Protein AF-A0A3S4FZT7-F1 (afdb_monomer)

Organism: NCBI:txid59203

Structure (mmCIF, N/CA/C/O backbone):
data_AF-A0A3S4FZT7-F1
#
_entry.id   AF-A0A3S4FZT7-F1
#
loop_
_atom_site.group_PDB
_atom_site.id
_atom_site.type_symbol
_atom_site.label_atom_id
_atom_site.label_alt_id
_atom_site.label_comp_id
_atom_site.label_asym_id
_atom_site.label_entity_id
_atom_site.label_seq_id
_atom_site.pdbx_PDB_ins_code
_atom_site.Cartn_x
_atom_site.Cartn_y
_atom_site.Cartn_z
_atom_site.occupancy
_atom_site.B_iso_or_equiv
_atom_site.auth_seq_id
_atom_site.auth_comp_id
_atom_site.auth_asym_id
_atom_site.auth_atom_id
_atom_site.pdbx_PDB_model_num
ATOM 1 N N . MET A 1 1 ? -23.738 -20.498 14.616 1.00 41.62 1 MET A N 1
ATOM 2 C CA . MET A 1 1 ? -24.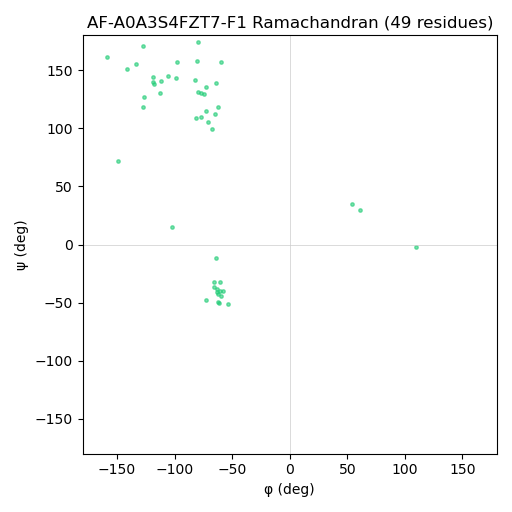020 -19.650 13.439 1.00 41.62 1 MET A CA 1
ATOM 3 C C . MET A 1 1 ? -22.688 -19.318 12.799 1.00 41.62 1 MET A C 1
ATOM 5 O O . MET A 1 1 ? -21.899 -18.639 13.439 1.00 41.62 1 M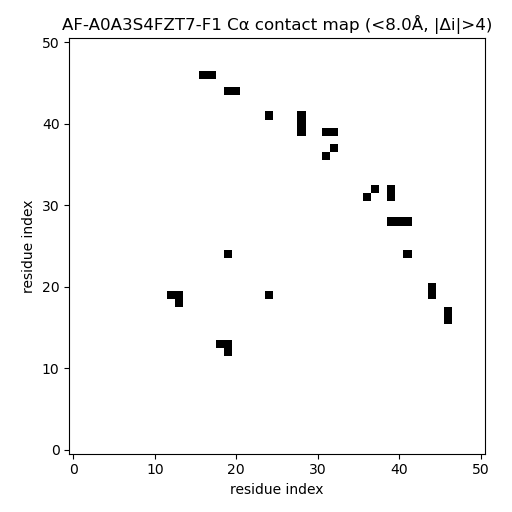ET A O 1
ATOM 9 N N . ALA A 1 2 ? -22.390 -19.858 11.619 1.00 53.09 2 ALA A N 1
ATOM 10 C CA . ALA A 1 2 ? -21.216 -19.422 10.870 1.00 53.09 2 ALA A CA 1
ATOM 11 C C . ALA A 1 2 ? -21.528 -18.027 10.317 1.00 53.09 2 ALA A C 1
ATOM 13 O O . ALA A 1 2 ? -22.480 -17.875 9.552 1.00 53.09 2 ALA A O 1
ATOM 14 N N . ALA A 1 3 ? -20.798 -17.006 10.763 1.00 58.84 3 ALA A N 1
ATOM 15 C CA . ALA A 1 3 ? -20.821 -15.719 10.089 1.00 58.84 3 ALA A CA 1
ATOM 16 C C . ALA A 1 3 ? -20.219 -15.953 8.700 1.00 58.84 3 ALA A C 1
ATOM 18 O O . ALA A 1 3 ? -19.049 -16.309 8.590 1.00 58.84 3 ALA A O 1
ATOM 19 N N . ALA A 1 4 ? -21.028 -15.843 7.648 1.00 61.72 4 ALA A N 1
ATOM 20 C CA . ALA A 1 4 ? -20.499 -15.788 6.296 1.00 61.72 4 ALA A CA 1
ATOM 21 C C . ALA A 1 4 ? -19.741 -14.461 6.182 1.00 61.72 4 ALA A C 1
ATOM 23 O O . ALA A 1 4 ? -20.360 -13.404 6.063 1.00 61.72 4 ALA A O 1
ATOM 24 N N . THR A 1 5 ? -18.418 -14.498 6.312 1.00 65.69 5 THR A N 1
ATOM 25 C CA . THR A 1 5 ? -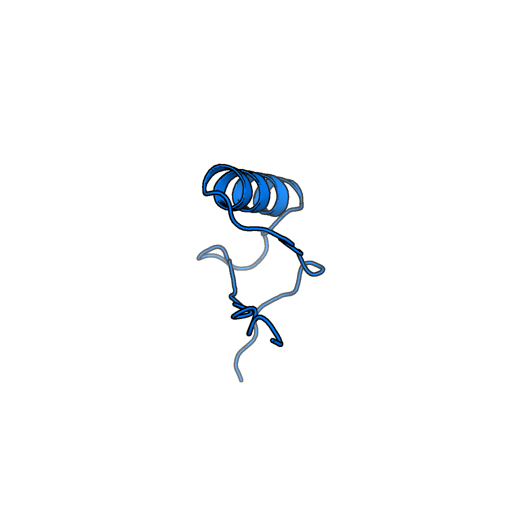17.558 -13.354 6.025 1.00 65.69 5 THR A CA 1
ATOM 26 C C . THR A 1 5 ? -17.436 -13.265 4.509 1.00 65.69 5 THR A C 1
ATOM 28 O O . THR A 1 5 ? -16.881 -14.142 3.853 1.00 65.69 5 THR A O 1
ATOM 31 N N . TRP A 1 6 ? -18.053 -12.244 3.921 1.00 75.38 6 TRP A N 1
ATOM 32 C CA . TRP A 1 6 ? -17.957 -12.000 2.487 1.00 75.38 6 TRP A CA 1
ATOM 33 C C . TRP A 1 6 ? -16.538 -11.510 2.213 1.00 75.38 6 TRP A C 1
ATOM 35 O O . TRP A 1 6 ? -16.194 -10.385 2.571 1.00 75.38 6 TRP A O 1
ATOM 45 N N . ALA A 1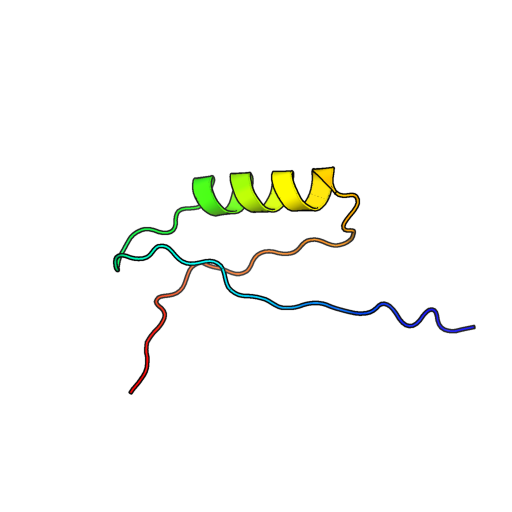 7 ? -15.705 -12.374 1.640 1.00 81.12 7 ALA A N 1
ATOM 46 C CA . ALA A 1 7 ? -14.362 -12.010 1.220 1.00 81.12 7 ALA A CA 1
ATOM 47 C C . ALA A 1 7 ? -14.435 -11.275 -0.122 1.00 81.12 7 ALA A C 1
ATOM 49 O O . ALA A 1 7 ? -15.105 -11.726 -1.052 1.00 81.12 7 ALA A O 1
ATOM 50 N N . TRP A 1 8 ? -13.752 -10.137 -0.205 1.00 84.75 8 TRP A N 1
ATOM 51 C CA . TRP A 1 8 ? -13.610 -9.361 -1.429 1.00 84.75 8 TRP A CA 1
ATOM 52 C C . TRP A 1 8 ? -12.156 -9.398 -1.875 1.00 84.75 8 TRP A C 1
ATOM 54 O O . TRP A 1 8 ? -11.256 -9.102 -1.091 1.00 84.75 8 TRP A O 1
ATOM 64 N N . GLU A 1 9 ? -11.946 -9.722 -3.145 1.00 88.12 9 GLU A N 1
ATOM 65 C CA . GLU A 1 9 ? -10.646 -9.662 -3.805 1.00 88.12 9 GLU A CA 1
ATOM 66 C C . GLU A 1 9 ? -10.730 -8.669 -4.966 1.00 88.12 9 GLU A C 1
ATOM 68 O O . GLU A 1 9 ? -11.744 -8.586 -5.664 1.00 88.12 9 GLU A O 1
ATOM 73 N N . GLY A 1 10 ? -9.679 -7.873 -5.154 1.00 88.38 10 GLY A N 1
ATOM 74 C CA . GLY A 1 10 ? -9.634 -6.838 -6.179 1.00 88.38 10 GLY A CA 1
ATOM 75 C C . GLY A 1 10 ? -8.205 -6.444 -6.526 1.00 88.38 10 GLY A C 1
ATOM 76 O O . GLY A 1 10 ? -7.274 -6.700 -5.765 1.00 88.38 10 GLY A O 1
ATOM 77 N N . LEU A 1 11 ? -8.045 -5.814 -7.688 1.00 90.25 11 LEU A N 1
ATOM 78 C CA . LEU A 1 11 ? -6.760 -5.345 -8.202 1.00 90.25 11 LEU A CA 1
ATOM 79 C C . LEU A 1 11 ? -6.718 -3.821 -8.206 1.00 90.25 11 LEU A C 1
ATOM 81 O O . LEU A 1 11 ? -7.701 -3.165 -8.552 1.00 90.25 11 LEU A O 1
ATOM 85 N N . ILE A 1 12 ? -5.562 -3.265 -7.847 1.00 86.56 12 ILE A N 1
ATOM 86 C CA . ILE A 1 12 ? -5.289 -1.830 -7.936 1.00 86.56 12 ILE A CA 1
ATOM 87 C C . ILE A 1 12 ? -3.995 -1.657 -8.712 1.00 86.56 12 ILE A C 1
ATOM 89 O O . ILE A 1 12 ? -2.935 -2.124 -8.298 1.00 86.56 12 ILE A O 1
ATOM 93 N N . CYS A 1 13 ? -4.103 -0.979 -9.845 1.00 87.75 13 CYS A N 1
ATOM 94 C CA . CYS A 1 13 ? -3.008 -0.741 -10.767 1.00 87.75 13 CYS A CA 1
ATOM 95 C C . CYS A 1 13 ? -2.982 0.728 -11.188 1.00 87.75 13 CYS A C 1
ATOM 97 O O . CYS A 1 13 ? -3.999 1.425 -11.162 1.00 87.75 13 CYS A O 1
ATOM 99 N N . MET A 1 14 ? -1.803 1.193 -11.591 1.00 83.94 14 MET A N 1
ATOM 100 C CA . MET A 1 14 ? -1.671 2.464 -12.295 1.00 83.94 14 MET A CA 1
ATOM 101 C C . MET A 1 14 ? -2.016 2.276 -13.775 1.00 83.94 14 MET A C 1
ATOM 103 O O . MET A 1 14 ? -1.959 1.166 -14.300 1.00 83.94 14 MET A O 1
ATOM 107 N N . GLN A 1 15 ? -2.383 3.368 -14.444 1.00 81.12 15 GLN A N 1
ATOM 108 C CA . GLN A 1 15 ? -2.703 3.348 -15.872 1.00 81.12 15 GLN A CA 1
ATOM 109 C C . GLN A 1 15 ? -1.478 3.023 -16.744 1.00 81.12 15 GLN A C 1
ATOM 111 O O . GLN A 1 15 ? -1.619 2.409 -17.798 1.00 81.12 15 GLN A O 1
ATOM 116 N N . GLU A 1 16 ? -0.286 3.438 -16.314 1.00 79.56 16 GLU A N 1
ATOM 117 C CA . GLU A 1 16 ? 0.971 3.181 -17.015 1.00 79.56 16 GLU A CA 1
ATOM 118 C C . GLU A 1 16 ? 1.708 1.984 -16.405 1.00 79.56 16 GLU A C 1
ATOM 120 O O . GLU A 1 16 ? 1.720 1.792 -15.184 1.00 79.56 16 GLU A O 1
ATOM 125 N N . ILE A 1 17 ? 2.354 1.193 -17.268 1.00 70.38 17 ILE A N 1
ATOM 126 C CA . ILE A 1 17 ? 3.169 0.049 -16.856 1.00 70.38 17 ILE A CA 1
ATOM 127 C C . ILE A 1 17 ? 4.355 0.547 -16.029 1.00 70.38 17 ILE A C 1
ATOM 129 O O . ILE A 1 17 ? 5.020 1.527 -16.370 1.00 70.3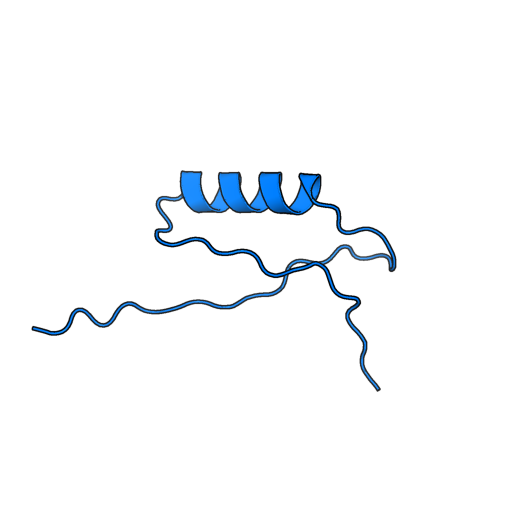8 17 ILE A O 1
ATOM 133 N N . GLY A 1 18 ? 4.651 -0.193 -14.965 1.00 71.25 18 GLY A N 1
ATOM 134 C CA . GLY A 1 18 ? 5.963 -0.170 -14.348 1.00 71.25 18 GLY A CA 1
ATOM 135 C C . GLY A 1 18 ? 6.067 0.476 -12.980 1.00 71.25 18 GLY A C 1
ATOM 136 O O . GLY A 1 18 ? 7.181 0.422 -12.475 1.00 71.25 18 GLY A O 1
ATOM 137 N N . LYS A 1 19 ? 5.023 1.051 -12.345 1.00 71.44 19 LYS A N 1
ATOM 138 C CA . LYS A 1 19 ? 5.172 1.578 -10.960 1.00 71.44 19 LYS A CA 1
ATOM 139 C C . LYS A 1 19 ? 3.924 1.529 -10.068 1.00 71.44 19 LYS A C 1
ATOM 141 O O . LYS A 1 19 ? 3.411 2.565 -9.657 1.00 71.44 19 LYS A O 1
ATOM 146 N N . CYS A 1 20 ? 3.515 0.346 -9.620 1.00 86.69 20 CYS A N 1
ATOM 147 C CA . CYS A 1 20 ? 3.019 0.261 -8.240 1.00 86.69 20 CYS A CA 1
ATOM 148 C C . CYS A 1 20 ? 4.229 0.134 -7.299 1.00 86.69 20 CYS A C 1
ATOM 150 O O . CYS A 1 20 ? 5.207 -0.514 -7.654 1.00 86.69 20 CYS A O 1
ATOM 152 N N . THR A 1 21 ? 4.188 0.775 -6.131 1.00 90.62 21 THR A N 1
ATOM 153 C CA . THR A 1 21 ? 5.232 0.672 -5.101 1.00 90.62 21 THR A CA 1
ATOM 154 C C . THR A 1 21 ? 4.601 0.300 -3.764 1.00 90.62 21 THR A C 1
ATOM 156 O O . THR A 1 21 ? 3.373 0.314 -3.618 1.00 90.62 21 THR A O 1
ATOM 159 N N . GLU A 1 22 ? 5.426 -0.024 -2.773 1.00 90.88 22 GLU A N 1
ATOM 160 C CA . GLU A 1 22 ? 4.958 -0.304 -1.412 1.00 90.88 22 GLU A CA 1
ATOM 161 C C . GLU A 1 22 ? 4.245 0.910 -0.792 1.00 90.88 22 GLU A C 1
ATOM 163 O O . GLU A 1 22 ? 3.263 0.750 -0.063 1.00 90.88 22 GLU A O 1
ATOM 168 N N . GLU A 1 23 ? 4.645 2.138 -1.142 1.00 91.62 23 GLU A N 1
ATOM 169 C CA . GLU A 1 23 ? 3.945 3.351 -0.710 1.00 91.62 23 GLU A CA 1
ATOM 170 C C . GLU A 1 23 ? 2.512 3.408 -1.253 1.00 91.62 23 GLU A C 1
ATOM 172 O O . GLU A 1 23 ? 1.587 3.754 -0.512 1.00 91.62 23 GLU A O 1
ATOM 177 N N . HIS A 1 24 ? 2.295 3.023 -2.517 1.00 91.12 24 HIS A N 1
ATOM 178 C CA . HIS A 1 24 ? 0.947 2.936 -3.086 1.00 91.12 24 HIS A CA 1
ATOM 179 C C . HIS A 1 24 ? 0.098 1.894 -2.344 1.00 91.12 24 HIS A C 1
ATOM 181 O O . HIS A 1 24 ? -1.055 2.176 -2.003 1.00 91.12 24 HIS A O 1
ATOM 187 N N . GLN A 1 25 ? 0.672 0.728 -2.016 1.00 92.38 25 GLN A N 1
ATOM 188 C CA . GLN A 1 25 ? -0.018 -0.285 -1.208 1.00 92.38 25 GLN A CA 1
ATOM 189 C C . GLN A 1 25 ? -0.413 0.263 0.169 1.00 92.38 25 GLN A C 1
ATOM 191 O O . GLN A 1 25 ? -1.547 0.069 0.612 1.00 92.38 25 GLN A O 1
ATOM 196 N N . ALA A 1 26 ? 0.493 0.985 0.836 1.00 93.75 26 ALA A N 1
ATOM 197 C CA . ALA A 1 26 ? 0.240 1.567 2.150 1.00 93.75 26 ALA A CA 1
ATOM 198 C C . ALA A 1 26 ? -0.884 2.620 2.124 1.00 93.75 26 ALA A C 1
ATOM 200 O O . ALA A 1 26 ? -1.696 2.667 3.051 1.00 93.75 26 ALA A O 1
ATOM 201 N N . ILE A 1 27 ? -0.961 3.444 1.071 1.00 93.94 27 ILE A N 1
ATOM 202 C CA . ILE A 1 27 ? -2.037 4.434 0.885 1.00 93.94 27 ILE A CA 1
ATOM 203 C C . ILE A 1 27 ? -3.394 3.738 0.755 1.00 93.94 27 ILE A C 1
ATOM 205 O O . ILE A 1 27 ? -4.341 4.094 1.461 1.00 93.94 27 ILE A O 1
ATOM 209 N N . VAL A 1 28 ? -3.483 2.728 -0.113 1.00 92.94 28 VAL A N 1
ATOM 210 C CA . VAL A 1 28 ? -4.716 1.957 -0.320 1.00 92.94 28 VAL A CA 1
ATOM 211 C C . VAL A 1 28 ? -5.141 1.257 0.964 1.00 92.94 28 VAL A C 1
ATOM 213 O O . VAL A 1 28 ? -6.297 1.369 1.369 1.00 92.94 28 VAL A O 1
ATOM 216 N N . ARG A 1 29 ? -4.216 0.540 1.612 1.00 94.00 29 ARG A N 1
ATOM 217 C CA . ARG A 1 29 ? -4.485 -0.196 2.852 1.00 94.00 29 ARG A CA 1
ATOM 218 C C . ARG A 1 29 ? -5.102 0.727 3.899 1.00 94.00 29 ARG A C 1
ATOM 220 O O . ARG A 1 29 ? -6.191 0.444 4.388 1.00 94.00 29 ARG A O 1
ATOM 227 N N . LYS A 1 30 ? -4.468 1.878 4.152 1.00 95.94 30 LYS A N 1
ATOM 228 C CA . LYS A 1 30 ? -4.988 2.893 5.080 1.00 95.94 30 LYS A CA 1
ATOM 229 C C . LYS A 1 30 ? -6.376 3.393 4.679 1.00 95.94 30 LYS A C 1
ATOM 231 O O . LYS A 1 30 ? -7.217 3.608 5.545 1.00 95.94 30 LYS A O 1
ATOM 236 N N . TRP A 1 31 ? -6.634 3.589 3.384 1.00 95.62 31 TRP A N 1
ATOM 237 C CA . TRP A 1 31 ? -7.936 4.046 2.884 1.00 95.62 31 TRP A CA 1
ATOM 238 C C . TRP A 1 31 ? -9.064 3.025 3.112 1.00 95.62 31 TRP A C 1
ATOM 240 O O . TRP A 1 31 ? -10.194 3.438 3.398 1.00 95.62 31 TRP A O 1
ATOM 250 N N . LEU A 1 32 ? -8.760 1.724 2.996 1.00 94.25 32 LEU A N 1
ATOM 251 C CA . LEU A 1 32 ? -9.687 0.617 3.270 1.00 94.25 32 LEU A CA 1
ATOM 252 C C . LEU A 1 32 ? -9.926 0.455 4.777 1.00 94.25 32 LEU A C 1
ATOM 254 O O . LEU A 1 32 ? -11.073 0.404 5.216 1.00 94.25 32 LEU A O 1
ATOM 258 N N . GLU A 1 33 ? -8.859 0.454 5.575 1.00 95.00 33 GLU A N 1
ATOM 259 C CA . GLU A 1 33 ? -8.936 0.365 7.040 1.00 95.00 33 GLU A CA 1
ATOM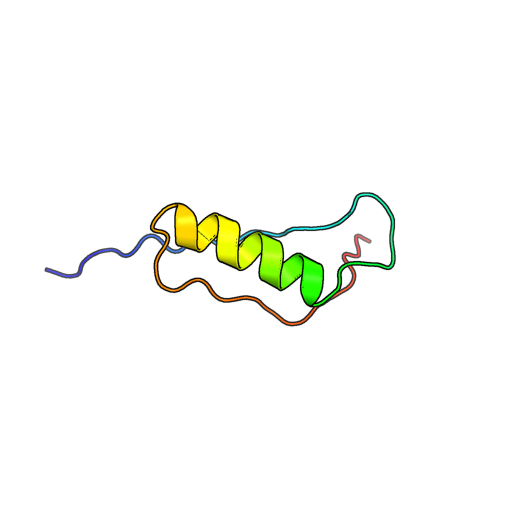 260 C C . GLU A 1 33 ? -9.731 1.546 7.627 1.00 95.00 33 GLU A C 1
ATOM 262 O O . GLU A 1 33 ? -10.602 1.353 8.472 1.00 95.00 33 GLU A O 1
ATOM 267 N N . ALA A 1 34 ? -9.543 2.764 7.101 1.00 97.50 34 ALA A N 1
ATOM 268 C CA . ALA A 1 34 ? -10.324 3.947 7.483 1.00 97.50 34 ALA A CA 1
ATOM 269 C C . ALA A 1 34 ? -11.828 3.849 7.145 1.00 97.50 34 ALA A C 1
ATOM 271 O O . ALA A 1 34 ? -12.615 4.686 7.589 1.00 97.50 34 ALA A O 1
ATOM 272 N N . ARG A 1 35 ? -12.237 2.853 6.351 1.00 95.19 35 ARG A N 1
ATOM 273 C CA . ARG A 1 35 ? -13.637 2.541 6.019 1.00 95.19 35 ARG A CA 1
ATOM 274 C C . ARG A 1 35 ? -14.176 1.343 6.797 1.00 95.19 35 ARG A C 1
ATOM 276 O O . ARG A 1 35 ? -15.234 0.830 6.441 1.00 95.19 35 ARG A O 1
ATOM 283 N N . ASN A 1 36 ? -13.485 0.932 7.861 1.00 93.25 36 ASN A N 1
ATOM 284 C CA . ASN A 1 36 ? -13.829 -0.216 8.700 1.00 93.25 36 ASN A CA 1
ATOM 285 C C . ASN A 1 36 ? -13.842 -1.547 7.930 1.00 93.25 36 ASN A C 1
ATOM 287 O O . ASN A 1 36 ? -14.604 -2.447 8.278 1.00 93.25 36 ASN A O 1
ATOM 291 N N . LEU A 1 37 ? -13.024 -1.682 6.877 1.00 91.56 37 LEU A N 1
ATOM 292 C CA . LEU A 1 37 ? -12.750 -3.004 6.321 1.00 91.56 37 LEU A CA 1
ATOM 293 C C . LEU A 1 37 ? -11.801 -3.744 7.263 1.00 91.56 37 LEU A C 1
ATOM 295 O O . LEU A 1 37 ? -10.751 -3.226 7.646 1.00 91.56 37 LEU A O 1
ATOM 299 N N . GLU A 1 38 ? -12.181 -4.965 7.611 1.00 89.88 38 GLU A N 1
ATOM 300 C CA . GLU A 1 38 ? -11.418 -5.848 8.485 1.00 89.88 38 GLU A CA 1
ATOM 301 C C . GLU A 1 38 ? -10.597 -6.845 7.658 1.00 89.88 38 GLU A C 1
ATOM 303 O O . GLU A 1 38 ? -10.903 -7.114 6.497 1.00 89.88 38 GLU A O 1
ATOM 308 N N . GLU A 1 39 ? -9.526 -7.377 8.250 1.00 91.56 39 GLU A N 1
ATOM 309 C CA . GLU A 1 39 ? -8.632 -8.358 7.613 1.00 91.56 39 GLU A CA 1
ATOM 310 C C . GLU A 1 39 ? -8.052 -7.935 6.244 1.00 91.56 39 GLU A C 1
ATOM 312 O O . GLU A 1 39 ? -7.818 -8.773 5.372 1.00 91.56 39 GLU A O 1
ATOM 317 N N . VAL A 1 40 ? -7.757 -6.644 6.048 1.00 92.81 40 VAL A N 1
ATOM 318 C CA . VAL A 1 40 ? -7.142 -6.145 4.805 1.00 92.81 40 VAL A CA 1
ATOM 319 C C . VAL A 1 40 ? -5.760 -6.779 4.596 1.00 92.81 40 VAL A C 1
ATOM 321 O O . VAL A 1 40 ? -4.827 -6.5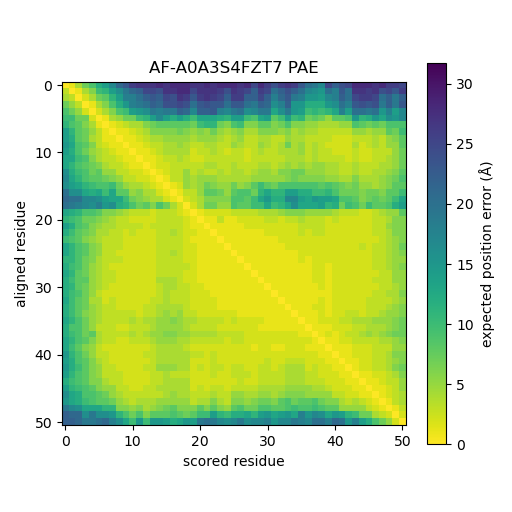85 5.385 1.00 92.81 40 VAL A O 1
ATOM 324 N N . ARG A 1 41 ? -5.600 -7.519 3.496 1.00 91.88 41 ARG A N 1
ATOM 325 C CA . ARG A 1 41 ? -4.340 -8.153 3.077 1.00 91.88 41 ARG A CA 1
ATOM 326 C C . ARG A 1 41 ? -3.914 -7.595 1.721 1.00 91.88 41 ARG A C 1
ATOM 328 O O . ARG A 1 41 ? -4.750 -7.290 0.881 1.00 91.88 41 ARG A O 1
ATOM 335 N N . THR A 1 42 ? -2.610 -7.448 1.526 1.00 91.50 42 THR A N 1
ATOM 336 C CA . THR A 1 42 ? -2.002 -7.017 0.261 1.00 91.50 42 THR A CA 1
ATOM 337 C C . THR A 1 42 ? -1.108 -8.143 -0.238 1.00 91.50 42 THR A C 1
ATOM 339 O O . THR A 1 42 ? -0.426 -8.775 0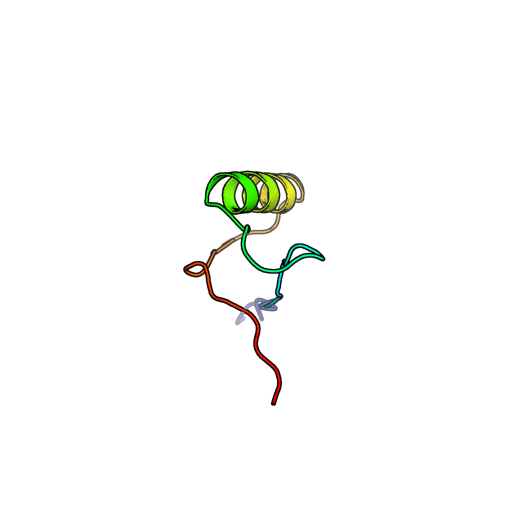.569 1.00 91.50 42 THR A O 1
ATOM 342 N N . SER A 1 43 ? -1.132 -8.418 -1.541 1.00 90.50 43 SER A N 1
ATOM 343 C CA . SER A 1 43 ? -0.186 -9.339 -2.172 1.00 90.50 43 SER A CA 1
ATOM 344 C C . SER A 1 43 ? 1.157 -8.651 -2.421 1.00 90.50 43 SER A C 1
ATOM 346 O O . SER A 1 43 ? 1.294 -7.433 -2.275 1.00 90.50 43 SER A O 1
ATOM 348 N N . GLU A 1 44 ? 2.134 -9.427 -2.879 1.00 88.88 44 GLU A N 1
ATOM 349 C CA . GLU A 1 44 ? 3.297 -8.870 -3.565 1.00 88.88 44 GLU A CA 1
ATOM 350 C C . GLU A 1 44 ? 2.863 -8.104 -4.826 1.00 88.88 44 GLU A C 1
ATOM 352 O O . GLU A 1 44 ? 1.770 -8.319 -5.367 1.00 88.88 44 GLU A O 1
ATOM 357 N N . LEU A 1 45 ? 3.708 -7.172 -5.266 1.00 88.56 45 LEU A N 1
ATOM 358 C CA . LEU A 1 45 ? 3.508 -6.436 -6.510 1.00 88.56 45 LEU A CA 1
ATOM 359 C C . LEU A 1 45 ? 3.782 -7.355 -7.700 1.00 88.56 45 LEU A C 1
ATOM 361 O O . LEU A 1 45 ? 4.785 -8.063 -7.718 1.00 88.56 45 LEU A O 1
ATOM 365 N N . PHE A 1 46 ? 2.911 -7.306 -8.702 1.00 86.00 46 PHE A N 1
ATOM 366 C CA . PHE A 1 46 ? 3.071 -8.057 -9.940 1.00 86.00 46 PHE A CA 1
ATOM 367 C C . PHE A 1 46 ? 2.632 -7.221 -11.139 1.00 86.00 46 PHE A C 1
ATOM 369 O O . PHE A 1 46 ? 1.765 -6.350 -11.025 1.00 86.00 46 PHE A O 1
ATOM 376 N N . ASP A 1 47 ? 3.239 -7.498 -12.290 1.00 84.31 47 ASP A N 1
ATOM 377 C CA . ASP A 1 47 ? 2.850 -6.885 -13.553 1.00 84.31 47 ASP A CA 1
ATOM 378 C C . ASP A 1 47 ? 1.575 -7.550 -14.080 1.00 84.31 47 ASP A C 1
ATOM 380 O O . ASP A 1 47 ? 1.475 -8.775 -14.153 1.00 84.31 47 ASP A O 1
ATOM 384 N N . VAL A 1 48 ? 0.583 -6.738 -14.450 1.00 81.12 48 VAL A N 1
ATOM 385 C CA . VAL A 1 48 ? -0.646 -7.232 -15.078 1.00 81.12 48 VAL A CA 1
ATOM 386 C C . VAL A 1 48 ? -0.369 -7.438 -16.563 1.00 81.12 48 VAL A C 1
ATOM 388 O O . VAL A 1 48 ? -0.231 -6.469 -17.310 1.00 81.12 48 VAL A O 1
ATOM 391 N N . TRP A 1 49 ? -0.306 -8.694 -16.993 1.00 76.31 49 TRP A N 1
ATOM 392 C CA . TRP A 1 49 ? -0.242 -9.070 -18.403 1.00 76.31 49 TRP A CA 1
ATOM 393 C C . TRP A 1 49 ? -1.586 -9.646 -18.868 1.00 76.31 49 TRP A C 1
ATOM 395 O O . TRP A 1 49 ? -2.276 -10.337 -18.120 1.00 76.31 49 TRP A O 1
ATOM 405 N N . TRP A 1 50 ? -1.942 -9.369 -20.118 1.00 68.75 50 TRP A N 1
ATOM 406 C CA . TRP A 1 50 ? -2.994 -10.059 -20.863 1.00 68.75 50 TRP A CA 1
ATOM 407 C C . TRP A 1 50 ? -2.354 -10.534 -22.170 1.00 68.75 50 TRP A C 1
ATOM 409 O O . TRP A 1 50 ? -1.724 -9.716 -22.841 1.00 68.75 50 TRP A O 1
ATOM 419 N N . ASP A 1 51 ? -2.471 -11.825 -22.488 1.00 55.94 51 ASP A N 1
ATOM 420 C CA . ASP A 1 51 ? -2.220 -12.335 -23.847 1.00 55.94 51 ASP A CA 1
ATOM 421 C C . ASP A 1 51 ? -3.343 -11.894 -24.801 1.00 55.94 51 ASP A C 1
ATOM 423 O O . ASP A 1 51 ? -4.522 -11.879 -24.363 1.00 55.94 51 ASP A O 1
#

InterPro domains:
  IPR007416 YggL 50S ribosome-binding protein [PF04320] (6-50)
  IPR007416 YggL 50S ribosome-binding protein [PTHR38778] (6-51)

Mean predicted aligned error: 6.11 Å

Sequence (51 aa):
MAAATWAWEGLICMQEIGKCTEEHQAIVRKWLEARNLEEVRTSELFDVWWD

Secondary structure (DSSP, 8-state):
--------------SSTT---HHHHH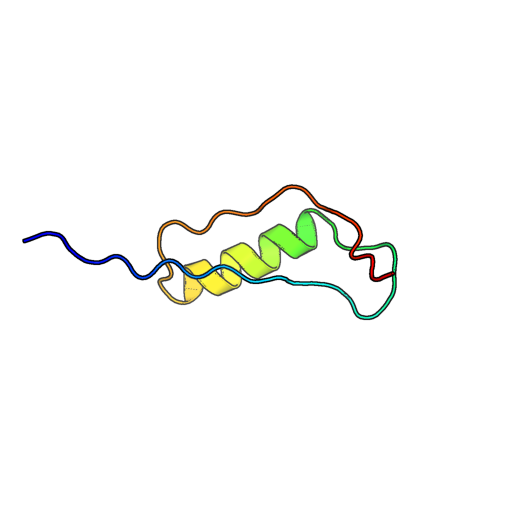HHHHHHHTTT--S------------

Radius of gyration: 13.67 Å; Cα contacts (8 Å, |Δi|>4): 16; chains: 1; bounding box: 30×24×37 Å

pLDDT: mean 83.83, std 12.52, range [41.62, 97.5]

Foldseek 3Di:
DDDPDDDDDDDDDDPDPDDDDVVNVVVVQVVCVVVVDPPDDDDDDDTDDDD

Solvent-accessible surface area (backbone atoms only — not comparable to full-atom values): 3850 Å² total; per-residue (Å²): 132,84,78,82,76,85,83,85,85,87,87,86,79,61,96,59,90,88,70,81,51,72,67,56,52,52,54,52,50,53,58,43,46,76,68,74,50,75,89,84,77,80,78,83,89,76,85,90,81,81,135